Protein AF-A0A1F8GG40-F1 (afdb_monomer_lite)

Organism: NCBI:txid1802695

Foldseek 3Di:
DDDDPPPPDDDDPPDPPPPPQPVPDLVSVLVVLVVVLVVLVVCCVVCVVDDPPPCPVVNVVSVVSNVVSVVVD

Sequence (73 aa):
MTKNPFEISEDKPGKGHDHFYDKRKKEDRISGLRYAIEQVEDRIKNDPNRPPGVFEEQLESLRAQLEEAIKNR

Radius of gyration: 19.84 Å; chains: 1; bounding box: 55×32×39 Å

Secondary structure (DSSP, 8-state):
----TT----------------TT-HHHHHHHHHHHHHHHHHHHHH-TTSPTTTTHHHHHHHHHHHHHHHHT-

Structure (mmCIF, N/CA/C/O backbone):
data_AF-A0A1F8GG40-F1
#
_entry.id   AF-A0A1F8GG40-F1
#
loop_
_atom_site.group_PDB
_atom_site.id
_atom_site.type_symbol
_atom_site.label_atom_id
_atom_site.label_alt_id
_atom_site.label_comp_id
_atom_site.label_asym_id
_atom_site.label_entity_id
_atom_site.label_seq_id
_atom_site.pdbx_PDB_ins_code
_atom_site.Cartn_x
_atom_site.Cartn_y
_atom_site.Cartn_z
_atom_site.occupancy
_atom_site.B_iso_or_equiv
_atom_site.auth_seq_id
_atom_site.auth_comp_id
_atom_site.auth_asym_id
_atom_site.auth_atom_id
_atom_site.pdbx_PDB_model_num
ATOM 1 N N . MET A 1 1 ? -45.550 -24.586 -24.587 1.00 40.69 1 MET A N 1
ATOM 2 C CA . MET A 1 1 ? -45.196 -24.367 -23.168 1.00 40.69 1 MET A CA 1
ATOM 3 C C . MET A 1 1 ? -43.952 -23.491 -23.131 1.00 40.69 1 MET A C 1
ATOM 5 O O . MET A 1 1 ? -42.845 -23.994 -23.259 1.00 40.69 1 MET A O 1
ATOM 9 N N . THR A 1 2 ? -44.140 -22.175 -23.090 1.00 45.38 2 THR A N 1
ATOM 10 C CA . THR A 1 2 ? -43.074 -21.164 -23.048 1.00 45.38 2 THR A CA 1
ATOM 11 C C . THR A 1 2 ? -42.691 -20.923 -21.594 1.00 45.38 2 THR A C 1
ATOM 13 O O . THR A 1 2 ? -43.505 -20.420 -20.825 1.00 45.38 2 THR A O 1
ATOM 16 N N . LYS A 1 3 ? -41.483 -21.329 -21.195 1.00 53.22 3 LYS A N 1
ATOM 17 C CA . LYS A 1 3 ? -40.952 -21.018 -19.863 1.00 53.22 3 LYS A CA 1
ATOM 18 C C . LYS A 1 3 ? -40.477 -19.562 -19.857 1.00 53.22 3 LYS A C 1
ATOM 20 O O . LYS A 1 3 ? -39.713 -19.168 -20.735 1.00 53.22 3 LYS A O 1
ATOM 25 N N . ASN A 1 4 ? -40.976 -18.777 -18.905 1.00 52.69 4 ASN A N 1
ATOM 26 C CA . ASN A 1 4 ? -40.561 -17.396 -18.673 1.00 52.69 4 ASN A CA 1
ATOM 27 C C . ASN A 1 4 ? -39.092 -17.357 -18.209 1.00 52.69 4 ASN A C 1
ATOM 29 O O . ASN A 1 4 ? -38.724 -18.139 -17.337 1.00 52.69 4 ASN A O 1
ATOM 33 N N . PRO A 1 5 ? -38.262 -16.427 -18.709 1.00 54.94 5 PRO A N 1
ATOM 34 C CA . PRO A 1 5 ? -36.864 -16.293 -18.290 1.00 54.94 5 PRO A CA 1
ATOM 35 C C . PRO A 1 5 ? -36.674 -15.517 -16.970 1.00 54.94 5 PRO A C 1
ATOM 37 O O . PRO A 1 5 ? -35.543 -15.241 -16.591 1.00 54.94 5 PRO A O 1
ATOM 40 N N . PHE A 1 6 ? -37.757 -15.155 -16.271 1.00 49.62 6 PHE A N 1
ATOM 41 C CA . PHE A 1 6 ? -37.733 -14.351 -15.038 1.00 49.62 6 PHE A CA 1
ATOM 42 C C . PHE A 1 6 ? -38.088 -15.142 -13.772 1.00 49.62 6 PHE A C 1
ATOM 44 O O . PHE A 1 6 ? -38.440 -14.554 -12.752 1.00 49.62 6 PHE A O 1
ATOM 51 N N . GLU A 1 7 ? -37.995 -16.471 -13.807 1.00 44.84 7 GLU A N 1
ATOM 52 C CA . GLU A 1 7 ? -38.016 -17.264 -12.578 1.00 44.84 7 GLU A CA 1
ATOM 53 C C . GLU A 1 7 ? -36.656 -17.103 -11.886 1.00 44.84 7 GLU A C 1
ATOM 55 O O . GLU A 1 7 ? -35.699 -17.834 -12.136 1.00 44.84 7 GLU A O 1
ATOM 60 N N . ILE A 1 8 ? -36.546 -16.055 -11.071 1.00 50.44 8 ILE A N 1
ATOM 61 C CA . ILE A 1 8 ? -35.414 -15.853 -10.175 1.00 50.44 8 ILE A CA 1
ATOM 62 C C . ILE A 1 8 ? -35.564 -16.924 -9.097 1.00 50.44 8 ILE A C 1
ATOM 64 O O . ILE A 1 8 ? -36.396 -16.802 -8.202 1.00 50.44 8 ILE A O 1
ATOM 68 N N . SER A 1 9 ? -34.814 -18.013 -9.247 1.00 47.94 9 SER A N 1
ATOM 69 C CA . SER A 1 9 ? -34.712 -19.067 -8.246 1.00 47.94 9 SER A CA 1
ATOM 70 C C . SER A 1 9 ? -34.271 -18.471 -6.913 1.00 47.94 9 SER A C 1
ATOM 72 O O . SER A 1 9 ? -33.157 -17.957 -6.791 1.00 47.94 9 SER A O 1
ATOM 74 N N . GLU A 1 10 ? -35.148 -18.557 -5.917 1.00 52.88 10 GLU A N 1
ATOM 75 C CA . GLU A 1 10 ? -34.745 -18.469 -4.523 1.00 52.88 10 GLU A CA 1
ATOM 76 C C . GLU A 1 10 ? -33.760 -19.602 -4.198 1.00 52.88 10 GLU A C 1
ATOM 78 O O . GLU A 1 10 ? -33.872 -20.727 -4.687 1.00 52.88 10 GLU A O 1
ATOM 83 N N . ASP A 1 11 ? -32.823 -19.258 -3.320 1.00 47.94 11 ASP A N 1
ATOM 84 C CA . ASP A 1 11 ? -32.014 -20.159 -2.507 1.00 47.94 11 ASP A CA 1
ATOM 85 C C . ASP A 1 11 ? -30.814 -20.863 -3.163 1.00 47.94 11 ASP A C 1
ATOM 87 O O . ASP A 1 11 ? -30.877 -22.006 -3.616 1.00 47.94 11 ASP A O 1
ATOM 91 N N . LYS A 1 12 ? -29.656 -20.189 -3.075 1.00 44.78 12 LYS A N 1
ATOM 92 C CA . LYS A 1 12 ? -28.475 -20.755 -2.397 1.00 44.78 12 LYS A CA 1
ATOM 93 C C . LYS A 1 12 ? -27.733 -19.636 -1.654 1.00 44.78 12 LYS A C 1
ATOM 95 O O . LYS A 1 12 ? -27.279 -18.702 -2.318 1.00 44.78 12 LYS A O 1
ATOM 100 N N . PRO A 1 13 ? -27.470 -19.735 -0.337 1.00 44.25 13 PRO A N 1
ATOM 101 C CA . PRO A 1 13 ? -26.432 -18.944 0.321 1.00 44.25 13 PRO A CA 1
ATOM 102 C C . PRO A 1 13 ? -25.065 -19.524 -0.075 1.00 44.25 13 PRO A C 1
ATOM 104 O O . PRO A 1 13 ? -24.320 -20.098 0.721 1.00 44.25 13 PRO A O 1
ATOM 107 N N . GLY A 1 14 ? -24.759 -19.455 -1.368 1.00 38.94 14 GLY A N 1
ATOM 108 C CA . GLY A 1 14 ? -23.473 -19.831 -1.918 1.00 38.94 14 GLY A CA 1
ATOM 109 C C . GLY A 1 14 ? -22.488 -18.741 -1.557 1.00 38.94 14 GLY A C 1
ATOM 110 O O . GLY A 1 14 ? -22.464 -17.726 -2.231 1.00 38.94 14 GLY A O 1
ATOM 111 N N . LYS A 1 15 ? -21.755 -18.962 -0.462 1.00 40.88 15 LYS A N 1
ATOM 112 C CA . LYS A 1 15 ? -20.516 -18.311 -0.008 1.00 40.88 15 LYS A CA 1
ATOM 113 C C . LYS A 1 15 ? -19.882 -17.341 -1.015 1.00 40.88 15 LYS A C 1
ATOM 115 O O . LYS A 1 15 ? -18.802 -17.591 -1.543 1.00 40.88 15 LYS A O 1
ATOM 120 N N . GLY A 1 16 ? -20.529 -16.204 -1.223 1.00 41.41 16 GLY A N 1
ATOM 121 C CA . GLY A 1 16 ? -19.894 -15.022 -1.746 1.00 41.41 16 GLY A CA 1
ATOM 122 C C . GLY A 1 16 ? -19.077 -14.499 -0.590 1.00 41.41 16 GLY A C 1
ATOM 123 O O . GLY A 1 16 ? -19.594 -13.781 0.260 1.00 41.41 16 GLY A O 1
ATOM 124 N N . HIS A 1 17 ? -17.797 -14.856 -0.542 1.00 42.09 17 HIS A N 1
ATOM 125 C CA . HIS A 1 17 ? -16.807 -14.048 0.163 1.00 42.09 17 HIS 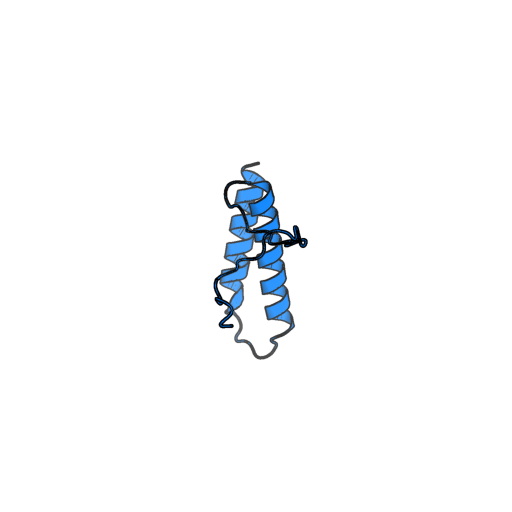A CA 1
ATOM 126 C C . HIS A 1 17 ? -16.596 -12.757 -0.647 1.00 42.09 17 HIS A C 1
ATOM 128 O O . HIS A 1 17 ? -15.483 -12.371 -0.976 1.00 42.09 17 HIS A O 1
ATOM 134 N N . ASP A 1 18 ? -17.700 -12.122 -1.029 1.00 48.88 18 ASP A N 1
ATOM 135 C CA . ASP A 1 18 ? -17.741 -10.775 -1.532 1.00 48.88 18 ASP A CA 1
ATOM 136 C C . ASP A 1 18 ? -17.537 -9.940 -0.272 1.00 48.88 18 ASP A C 1
ATOM 138 O O . ASP A 1 18 ? -18.473 -9.513 0.408 1.00 48.88 18 ASP A O 1
ATOM 142 N N . HIS A 1 19 ? -16.265 -9.804 0.113 1.00 51.41 19 HIS A N 1
ATOM 143 C CA . HIS A 1 19 ? -15.812 -8.702 0.947 1.00 51.41 19 HIS A CA 1
ATOM 144 C C . HIS A 1 19 ? -16.056 -7.431 0.135 1.00 51.41 19 HIS A C 1
ATOM 146 O O . HIS A 1 19 ? -15.136 -6.800 -0.378 1.00 51.41 19 HIS A O 1
ATOM 152 N N . PHE A 1 20 ? -17.327 -7.058 -0.017 1.00 50.56 20 PHE A N 1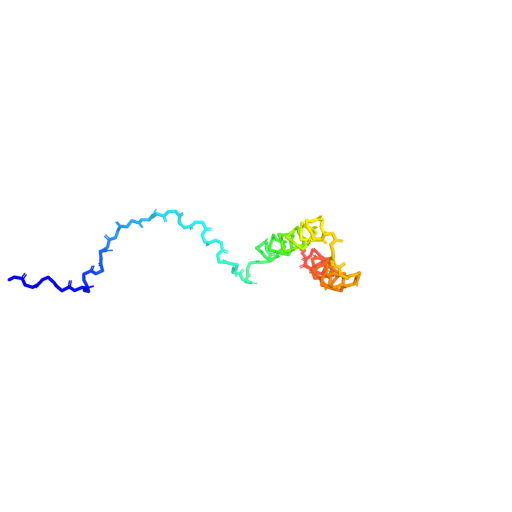
ATOM 153 C CA . PHE A 1 20 ? -17.686 -5.686 -0.286 1.00 50.56 20 PHE A CA 1
ATOM 154 C C . PHE A 1 20 ? -17.042 -4.903 0.848 1.00 50.56 20 PHE A C 1
ATOM 156 O O . PHE A 1 20 ? -17.458 -5.032 1.998 1.00 50.56 20 PHE A O 1
ATOM 163 N N . TYR A 1 21 ? -15.979 -4.161 0.537 1.00 51.47 21 TYR A N 1
ATOM 164 C CA . TYR A 1 21 ? -15.334 -3.266 1.484 1.00 51.47 21 TYR A CA 1
ATOM 165 C C . TYR A 1 21 ? -16.390 -2.294 2.013 1.00 51.47 21 TYR A C 1
ATOM 167 O O . TYR A 1 21 ? -16.670 -1.263 1.392 1.00 51.47 21 TYR A O 1
ATOM 175 N N . ASP A 1 22 ? -17.003 -2.614 3.154 1.00 52.56 22 ASP A N 1
ATOM 176 C CA . ASP A 1 22 ? -17.859 -1.676 3.853 1.00 52.56 22 ASP A CA 1
ATOM 177 C C . ASP A 1 22 ? -16.932 -0.642 4.483 1.00 52.56 22 ASP A C 1
ATOM 179 O O . ASP A 1 22 ? -16.375 -0.818 5.567 1.00 52.56 22 ASP A O 1
ATOM 183 N N . LYS A 1 23 ? -16.752 0.466 3.762 1.00 51.84 23 LYS A N 1
ATOM 184 C CA . LYS A 1 23 ? -15.907 1.607 4.140 1.00 51.84 23 LYS A CA 1
ATOM 185 C C . LYS A 1 23 ? -16.246 2.167 5.535 1.00 51.84 23 LYS A C 1
ATOM 187 O O . LYS A 1 23 ? -15.486 2.979 6.057 1.00 51.84 23 LYS A O 1
ATOM 192 N N . ARG A 1 24 ? -17.379 1.762 6.131 1.00 53.66 24 ARG A N 1
ATOM 193 C CA . ARG A 1 24 ? -17.847 2.162 7.466 1.00 53.66 24 ARG A CA 1
ATOM 194 C C . ARG A 1 24 ? -17.219 1.350 8.603 1.00 53.66 24 ARG A C 1
ATOM 196 O O . ARG A 1 24 ? -17.221 1.827 9.736 1.00 53.66 24 ARG A O 1
ATOM 203 N N . LYS A 1 25 ? -16.635 0.176 8.340 1.00 60.34 25 LYS A N 1
ATOM 204 C CA . LYS A 1 25 ? -15.864 -0.572 9.342 1.00 60.34 25 LYS A CA 1
ATOM 205 C C . LYS A 1 25 ? -14.381 -0.224 9.207 1.00 60.34 25 LYS A C 1
ATOM 207 O O . LYS A 1 25 ? -13.711 -0.609 8.255 1.00 60.34 25 LYS A O 1
ATOM 212 N N . LYS A 1 26 ? -13.842 0.524 10.177 1.00 57.44 26 LYS A N 1
ATOM 213 C CA . LYS A 1 26 ? -12.416 0.917 10.212 1.00 57.44 26 LYS A CA 1
ATOM 214 C C . LYS A 1 26 ? -11.459 -0.288 10.106 1.00 57.44 26 LYS A C 1
ATOM 216 O O . LYS A 1 26 ? -10.388 -0.157 9.520 1.00 57.44 26 LYS A O 1
ATOM 221 N N . GLU A 1 27 ? -11.852 -1.454 10.623 1.00 61.00 27 GLU A N 1
ATOM 222 C CA . GLU A 1 27 ? -11.074 -2.702 10.533 1.00 61.00 27 GLU A CA 1
ATOM 223 C C . GLU A 1 27 ? -11.054 -3.289 9.108 1.00 61.00 27 GLU A C 1
ATOM 225 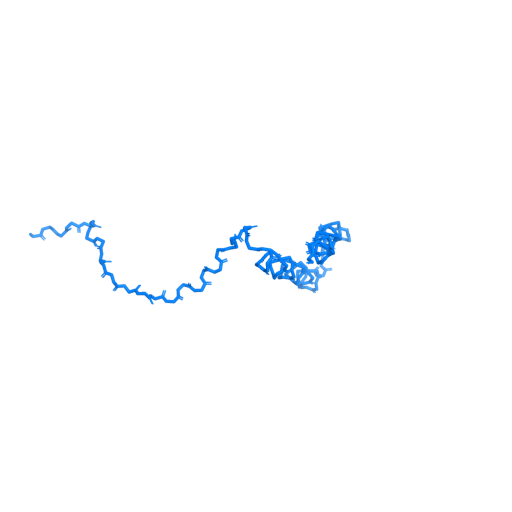O O . GLU A 1 27 ? -10.012 -3.772 8.658 1.00 61.00 27 GLU A O 1
ATOM 230 N N . ASP A 1 28 ? -12.143 -3.125 8.351 1.00 74.94 28 ASP A N 1
ATOM 231 C CA . ASP A 1 28 ? -12.195 -3.453 6.920 1.00 74.94 28 ASP A CA 1
ATOM 232 C C . ASP A 1 28 ? -11.389 -2.447 6.085 1.00 74.94 28 ASP A C 1
ATOM 234 O O . ASP A 1 28 ? -10.760 -2.819 5.094 1.00 74.94 28 ASP A O 1
ATOM 238 N N . ARG A 1 29 ? -11.309 -1.179 6.520 1.00 77.88 29 ARG A N 1
ATOM 239 C CA . ARG A 1 29 ? -10.473 -0.157 5.866 1.00 77.88 29 ARG A CA 1
ATOM 240 C C . ARG A 1 29 ? -8.976 -0.463 5.987 1.00 77.88 29 ARG A C 1
ATOM 242 O O . ARG A 1 29 ? -8.274 -0.387 4.985 1.00 77.88 29 ARG A O 1
ATOM 249 N N . ILE A 1 30 ? -8.481 -0.820 7.177 1.00 85.75 30 ILE A N 1
ATOM 250 C CA . ILE A 1 30 ? -7.063 -1.193 7.376 1.00 85.75 30 ILE A CA 1
ATOM 251 C C . ILE A 1 30 ? -6.715 -2.434 6.546 1.00 85.75 30 ILE A C 1
ATOM 253 O O . ILE A 1 30 ? -5.681 -2.458 5.877 1.00 85.75 30 ILE A O 1
ATOM 257 N N . SER A 1 31 ? -7.585 -3.446 6.557 1.00 84.75 31 SER A N 1
ATOM 258 C CA . SER A 1 31 ? -7.384 -4.683 5.793 1.00 84.75 31 SER A CA 1
ATOM 259 C C . SER A 1 31 ? -7.402 -4.429 4.282 1.00 84.75 31 SER A C 1
ATOM 261 O O . SER A 1 31 ? -6.548 -4.941 3.563 1.00 84.75 31 SER A O 1
ATOM 263 N N . GLY A 1 32 ? -8.301 -3.566 3.800 1.00 86.12 32 GLY A N 1
ATOM 264 C CA . GLY A 1 32 ? -8.347 -3.160 2.395 1.00 86.12 32 GLY A CA 1
ATOM 265 C C . GLY A 1 32 ? -7.140 -2.355 1.940 1.00 86.12 32 GLY A C 1
ATOM 266 O O . GLY A 1 32 ? -6.619 -2.601 0.857 1.00 86.12 32 GLY A O 1
ATOM 267 N N . LEU A 1 33 ? -6.643 -1.443 2.777 1.00 89.12 33 LEU A N 1
ATOM 268 C CA . LEU A 1 33 ? -5.426 -0.687 2.477 1.00 89.12 33 LEU A CA 1
ATOM 269 C C . LEU A 1 33 ? -4.195 -1.599 2.421 1.00 89.12 33 LEU A C 1
ATOM 271 O O . LEU A 1 33 ? -3.388 -1.467 1.506 1.00 89.12 33 LEU A O 1
ATOM 275 N N . ARG A 1 34 ? -4.079 -2.570 3.337 1.00 89.06 34 ARG A N 1
ATOM 276 C CA . ARG A 1 34 ? -3.014 -3.588 3.296 1.00 89.06 34 ARG A CA 1
ATOM 277 C C . ARG A 1 34 ? -3.068 -4.420 2.016 1.00 89.06 34 ARG A C 1
ATOM 279 O O . ARG A 1 34 ? -2.042 -4.577 1.364 1.00 89.06 34 ARG A O 1
ATOM 286 N N . TYR A 1 35 ? -4.255 -4.892 1.639 1.00 87.75 35 TYR A N 1
ATOM 287 C CA . TYR A 1 35 ? -4.440 -5.649 0.402 1.00 87.75 35 TYR A CA 1
ATOM 288 C C . TYR A 1 35 ? -4.091 -4.815 -0.838 1.00 87.75 35 TYR A C 1
ATOM 290 O O . TYR A 1 35 ? -3.372 -5.276 -1.719 1.00 87.75 35 TYR A O 1
ATOM 298 N N . ALA A 1 36 ? -4.529 -3.555 -0.894 1.00 87.44 36 ALA A N 1
ATOM 299 C CA . ALA A 1 36 ? -4.207 -2.663 -2.005 1.00 87.44 36 ALA A CA 1
ATOM 300 C C . ALA A 1 36 ? -2.693 -2.420 -2.141 1.00 87.44 36 ALA A C 1
ATOM 302 O O . ALA A 1 36 ? -2.179 -2.420 -3.257 1.00 87.44 36 ALA A O 1
ATOM 303 N N . ILE A 1 37 ? -1.979 -2.247 -1.022 1.00 92.00 37 ILE A N 1
ATOM 304 C CA . ILE A 1 37 ? -0.513 -2.127 -0.999 1.00 92.00 37 ILE A CA 1
ATOM 305 C C . ILE A 1 37 ? 0.134 -3.390 -1.572 1.00 92.00 37 ILE A C 1
ATOM 307 O O . ILE A 1 37 ? 0.964 -3.283 -2.470 1.00 92.00 37 ILE A O 1
ATOM 311 N N . GLU A 1 38 ? -0.278 -4.570 -1.106 1.00 90.12 38 GLU A N 1
ATOM 312 C CA . GLU A 1 38 ? 0.256 -5.854 -1.572 1.00 90.12 38 GLU A CA 1
ATOM 313 C C . GLU A 1 38 ? 0.045 -6.047 -3.080 1.00 90.12 38 GLU A C 1
ATOM 315 O O . GLU A 1 38 ? 0.985 -6.375 -3.798 1.00 90.12 38 GLU A O 1
ATOM 320 N N . GLN A 1 39 ? -1.153 -5.747 -3.587 1.00 89.31 39 GLN A N 1
ATOM 321 C CA . GLN A 1 39 ? -1.458 -5.832 -5.017 1.00 89.31 39 GLN A CA 1
ATOM 322 C C . GLN A 1 39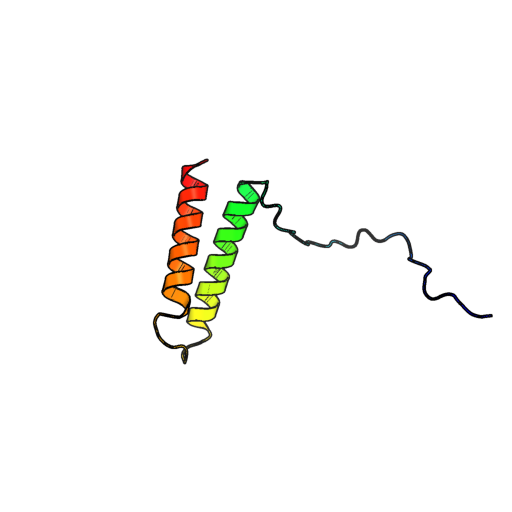 ? -0.608 -4.874 -5.860 1.00 89.31 39 GLN A C 1
ATOM 324 O O . GLN A 1 39 ? -0.215 -5.208 -6.979 1.00 89.31 39 GLN A O 1
ATOM 329 N N . VAL A 1 40 ? -0.343 -3.666 -5.353 1.00 88.19 40 VAL A N 1
ATOM 330 C CA . VAL A 1 40 ? 0.529 -2.712 -6.040 1.00 88.19 40 VAL A CA 1
ATOM 331 C C . VAL A 1 40 ? 1.960 -3.232 -6.040 1.00 88.19 40 VAL A C 1
ATOM 333 O O . VAL A 1 40 ? 2.552 -3.294 -7.112 1.00 88.19 40 VAL A O 1
ATOM 336 N N . GLU A 1 41 ? 2.492 -3.667 -4.895 1.00 89.69 41 GLU A N 1
ATOM 337 C CA . GLU A 1 41 ? 3.840 -4.241 -4.779 1.00 89.69 41 GLU A CA 1
ATOM 338 C C . GLU A 1 41 ? 4.040 -5.470 -5.668 1.00 89.69 41 GLU A C 1
ATOM 340 O O . GLU A 1 41 ? 5.090 -5.608 -6.298 1.00 89.69 41 GLU A O 1
ATOM 345 N N . ASP A 1 42 ? 3.035 -6.338 -5.757 1.00 89.88 42 A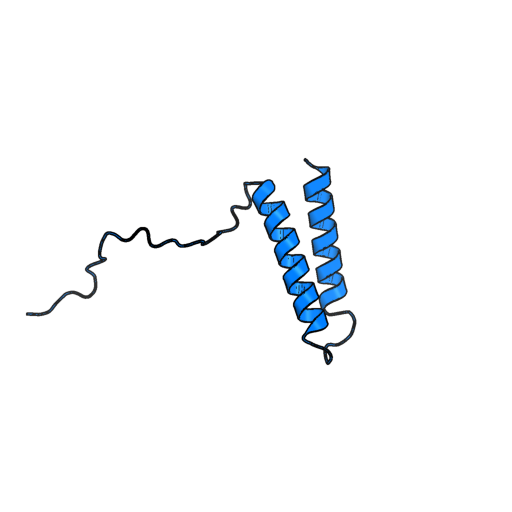SP A N 1
ATOM 346 C CA . ASP A 1 42 ? 3.045 -7.497 -6.643 1.00 89.88 42 ASP A CA 1
ATOM 347 C C . ASP A 1 42 ? 3.125 -7.069 -8.115 1.00 89.88 42 ASP A C 1
ATOM 349 O O . ASP A 1 42 ? 3.975 -7.554 -8.859 1.00 89.88 42 ASP A O 1
ATOM 353 N N . ARG A 1 43 ? 2.351 -6.055 -8.523 1.00 85.56 43 ARG A N 1
ATOM 354 C CA . ARG A 1 43 ? 2.457 -5.465 -9.868 1.00 85.56 43 ARG A CA 1
ATOM 355 C C . ARG A 1 43 ? 3.816 -4.826 -10.136 1.00 85.56 43 ARG A C 1
ATOM 357 O O . ARG A 1 43 ? 4.304 -4.931 -11.255 1.00 85.56 43 ARG A O 1
ATOM 364 N N . ILE A 1 44 ? 4.446 -4.188 -9.144 1.00 87.06 44 ILE A N 1
ATOM 365 C CA . ILE A 1 44 ? 5.812 -3.652 -9.295 1.00 87.06 44 ILE A CA 1
ATOM 366 C C . ILE A 1 44 ? 6.797 -4.785 -9.599 1.00 87.06 44 ILE A C 1
ATOM 368 O O . ILE A 1 44 ? 7.663 -4.630 -10.452 1.00 87.06 44 ILE A O 1
ATOM 372 N N . LYS A 1 45 ? 6.674 -5.913 -8.892 1.00 87.19 45 LYS A N 1
ATOM 373 C CA . LYS A 1 45 ? 7.579 -7.060 -9.036 1.00 87.19 45 LYS A CA 1
ATOM 374 C C . LYS A 1 45 ? 7.347 -7.827 -10.337 1.00 87.19 45 LYS A C 1
ATOM 376 O O . LYS A 1 45 ? 8.311 -8.281 -10.946 1.00 87.19 45 LYS A O 1
ATOM 381 N N . ASN A 1 46 ? 6.088 -7.970 -10.745 1.00 88.50 46 ASN A N 1
ATOM 382 C CA . ASN A 1 46 ? 5.690 -8.759 -11.910 1.00 88.50 46 ASN A CA 1
ATOM 383 C C . ASN A 1 46 ? 5.724 -7.977 -13.234 1.00 88.50 46 ASN A C 1
ATOM 385 O O . ASN A 1 46 ? 5.637 -8.597 -14.292 1.00 88.50 46 ASN A O 1
ATOM 389 N N . ASP A 1 47 ? 5.892 -6.651 -13.202 1.00 84.44 47 ASP A N 1
ATOM 390 C CA . ASP A 1 47 ? 6.062 -5.820 -14.398 1.00 84.44 47 ASP A CA 1
ATOM 391 C C . ASP A 1 47 ? 7.453 -5.151 -14.424 1.00 84.44 47 ASP A C 1
ATOM 393 O O . ASP A 1 47 ? 7.609 -3.997 -14.023 1.00 84.44 47 ASP A O 1
ATOM 397 N N . PRO A 1 48 ? 8.503 -5.866 -14.874 1.00 78.44 48 PRO A N 1
ATOM 398 C CA . PRO A 1 48 ? 9.874 -5.349 -14.887 1.00 78.44 48 PRO A CA 1
ATOM 399 C C . PRO A 1 48 ? 10.141 -4.316 -15.995 1.00 78.44 48 PRO A C 1
ATOM 401 O O . PRO A 1 48 ? 11.168 -3.644 -15.957 1.00 78.44 48 PRO A O 1
ATOM 404 N N . ASN A 1 49 ? 9.249 -4.190 -16.985 1.00 85.62 49 ASN A N 1
ATOM 405 C CA . ASN A 1 49 ? 9.378 -3.221 -18.085 1.00 85.62 49 ASN A CA 1
ATOM 406 C C . ASN A 1 49 ? 8.671 -1.893 -17.789 1.00 85.62 49 ASN A C 1
ATOM 408 O O . ASN A 1 49 ? 8.735 -0.955 -18.589 1.00 85.62 49 ASN A O 1
ATOM 412 N N . ARG A 1 50 ? 7.984 -1.807 -16.651 1.00 82.50 50 ARG A N 1
ATOM 413 C CA . ARG A 1 50 ? 7.326 -0.599 -16.186 1.00 82.50 50 ARG A CA 1
ATOM 414 C C . ARG A 1 50 ? 8.328 0.566 -16.063 1.00 82.50 50 ARG A C 1
ATOM 416 O O . ARG A 1 50 ? 9.420 0.394 -15.520 1.00 82.50 50 ARG A O 1
ATOM 423 N N . PRO A 1 51 ? 7.912 1.795 -16.416 1.00 82.81 51 PRO A N 1
ATOM 424 C CA . PRO A 1 51 ? 8.669 2.989 -16.078 1.00 82.81 51 PRO A CA 1
ATOM 425 C C . PRO A 1 51 ? 8.771 3.192 -14.550 1.00 82.81 51 PRO A C 1
ATOM 427 O O . PRO A 1 51 ? 7.767 3.033 -13.832 1.00 82.81 51 PRO A O 1
ATOM 430 N N . PRO A 1 52 ? 9.948 3.587 -14.032 1.00 77.62 52 PRO A N 1
ATOM 431 C CA . PRO A 1 52 ? 10.096 3.949 -12.623 1.00 77.62 52 PRO A CA 1
ATOM 432 C C . PRO A 1 52 ? 9.103 5.065 -12.259 1.00 77.62 52 PRO A C 1
ATOM 434 O O . PRO A 1 52 ? 8.732 5.875 -13.109 1.00 77.62 52 PRO A O 1
ATOM 437 N N . GLY A 1 53 ? 8.601 5.074 -11.024 1.00 80.81 53 GLY A N 1
ATOM 438 C CA . GLY A 1 53 ? 7.640 6.092 -10.576 1.00 80.81 53 GLY A CA 1
ATOM 439 C C . GLY A 1 53 ? 6.151 5.782 -10.794 1.00 80.81 53 GLY A C 1
ATOM 440 O O . GLY A 1 53 ? 5.336 6.231 -9.998 1.00 80.81 53 GLY A O 1
ATOM 441 N N . VAL A 1 54 ? 5.765 4.946 -11.774 1.00 82.38 54 VAL A N 1
ATOM 442 C CA . VAL A 1 54 ? 4.332 4.751 -12.143 1.00 82.38 54 VAL A CA 1
ATOM 443 C C . VAL A 1 54 ? 3.427 4.292 -10.988 1.00 82.38 54 VAL A C 1
ATOM 445 O O . VAL A 1 54 ? 2.280 4.717 -10.904 1.00 82.38 54 VAL A O 1
ATOM 448 N N . PHE A 1 55 ? 3.929 3.452 -10.082 1.00 85.25 55 PHE A N 1
ATOM 449 C CA . PHE A 1 55 ? 3.194 3.001 -8.896 1.00 85.25 55 PHE A CA 1
ATOM 450 C C . PHE A 1 55 ? 3.817 3.475 -7.579 1.00 85.25 55 PHE A C 1
ATOM 452 O O . PHE A 1 55 ? 3.317 3.113 -6.521 1.00 85.25 55 PHE A O 1
ATOM 459 N N . GLU A 1 56 ? 4.902 4.253 -7.612 1.00 86.31 56 GLU A N 1
ATOM 460 C CA . GLU A 1 56 ? 5.569 4.717 -6.385 1.00 86.31 56 GLU A CA 1
ATOM 461 C C . GLU A 1 56 ? 4.707 5.742 -5.648 1.00 86.31 56 GLU A C 1
ATOM 463 O O . GLU A 1 56 ? 4.454 5.564 -4.460 1.00 86.31 56 GLU A O 1
ATOM 468 N N . GLU A 1 57 ? 4.155 6.727 -6.362 1.00 87.38 57 GLU A N 1
ATOM 469 C CA . GLU A 1 57 ? 3.227 7.710 -5.782 1.00 87.38 57 GLU A CA 1
ATOM 470 C C . GLU A 1 57 ? 1.955 7.031 -5.245 1.00 87.38 57 GLU A C 1
ATOM 472 O O . GLU A 1 57 ? 1.484 7.320 -4.143 1.00 87.38 57 GLU A O 1
ATOM 477 N N . GLN A 1 58 ? 1.427 6.051 -5.987 1.00 88.00 58 GLN A N 1
ATOM 478 C CA . GLN A 1 58 ? 0.264 5.277 -5.556 1.00 88.00 58 GLN A CA 1
ATOM 479 C C . GLN A 1 58 ? 0.565 4.452 -4.294 1.00 88.00 58 GLN A C 1
ATOM 481 O O . GLN A 1 58 ? -0.258 4.403 -3.377 1.00 88.00 58 GLN A O 1
ATOM 486 N N . LEU A 1 59 ? 1.730 3.803 -4.233 1.00 90.88 59 LEU A N 1
ATOM 487 C CA . LEU A 1 59 ? 2.156 3.010 -3.082 1.00 90.88 59 LEU A CA 1
ATOM 488 C C . LEU A 1 59 ? 2.375 3.893 -1.847 1.00 90.88 59 LEU A C 1
ATOM 490 O O . LEU A 1 59 ? 1.946 3.525 -0.753 1.00 90.88 59 LEU A O 1
ATOM 494 N N . GLU A 1 60 ? 2.997 5.059 -2.020 1.00 92.25 60 GLU A N 1
ATOM 495 C CA . GLU A 1 60 ? 3.205 6.039 -0.953 1.00 92.25 60 GLU A CA 1
ATOM 496 C C . GLU A 1 60 ? 1.869 6.558 -0.409 1.00 92.25 60 GLU A C 1
ATOM 498 O O . GLU A 1 60 ? 1.638 6.521 0.801 1.00 92.25 60 GLU A O 1
ATOM 503 N N . SER A 1 61 ? 0.936 6.925 -1.294 1.00 91.62 61 SER A N 1
ATOM 504 C CA . SER A 1 61 ? -0.409 7.360 -0.905 1.00 91.62 61 SER A CA 1
ATOM 505 C C . SER A 1 61 ? -1.167 6.288 -0.114 1.00 91.62 61 SER A C 1
ATOM 507 O O . SER A 1 61 ? -1.795 6.586 0.906 1.00 91.62 61 SER A O 1
ATOM 509 N N . LEU A 1 62 ? -1.100 5.021 -0.539 1.00 91.62 62 LEU A N 1
ATOM 510 C CA . LEU A 1 62 ? -1.754 3.917 0.169 1.00 91.62 62 LEU A CA 1
ATOM 511 C C . LEU A 1 62 ? -1.127 3.662 1.546 1.00 91.62 62 LEU A C 1
ATOM 513 O O . LEU A 1 62 ? -1.851 3.404 2.511 1.00 91.62 62 LEU A O 1
ATOM 517 N N . ARG A 1 63 ? 0.203 3.767 1.658 1.00 93.06 63 ARG A N 1
ATOM 518 C CA . ARG A 1 63 ? 0.926 3.643 2.933 1.00 93.06 63 ARG A CA 1
ATOM 519 C C . ARG A 1 63 ? 0.576 4.778 3.894 1.00 93.06 63 ARG A C 1
ATOM 521 O O . ARG A 1 63 ? 0.294 4.494 5.056 1.00 93.06 63 ARG A O 1
ATOM 528 N N . ALA A 1 64 ? 0.503 6.018 3.411 1.00 93.38 64 ALA A N 1
ATOM 529 C CA . ALA A 1 64 ? 0.079 7.166 4.211 1.00 93.38 64 ALA A CA 1
ATOM 530 C C . ALA A 1 64 ? -1.353 6.984 4.743 1.00 93.38 64 ALA A C 1
ATOM 532 O O . ALA A 1 64 ? -1.598 7.113 5.941 1.00 93.38 64 ALA A O 1
ATOM 533 N N . GLN A 1 65 ? -2.289 6.566 3.883 1.00 89.38 65 GLN A N 1
ATOM 534 C CA . GLN A 1 65 ? -3.667 6.281 4.296 1.00 89.38 65 GLN A CA 1
ATOM 535 C C . GL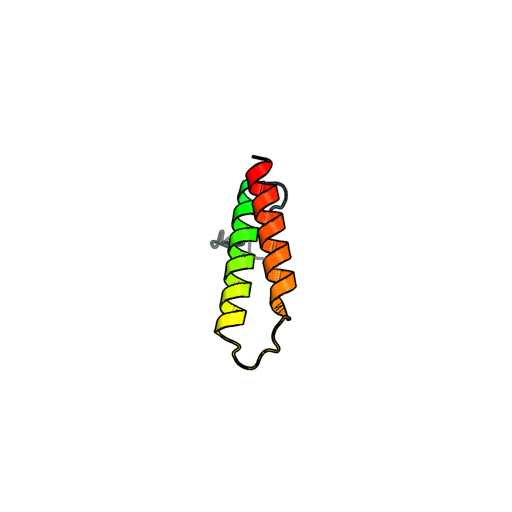N A 1 65 ? -3.758 5.141 5.321 1.00 89.38 65 GLN A C 1
ATOM 537 O O . GLN A 1 65 ? -4.614 5.180 6.209 1.00 89.38 65 GLN A O 1
ATOM 542 N N . LEU A 1 66 ? -2.906 4.116 5.202 1.00 90.75 66 LEU A N 1
ATOM 543 C CA . LEU A 1 66 ? -2.835 3.020 6.170 1.00 90.75 66 LEU A CA 1
ATOM 544 C C . LEU A 1 66 ? -2.315 3.513 7.522 1.00 90.75 66 LEU A C 1
ATOM 546 O O . LEU A 1 66 ? -2.891 3.164 8.552 1.00 90.75 66 LEU A O 1
ATOM 550 N N . GLU A 1 67 ? -1.266 4.334 7.525 1.00 91.69 67 GLU A N 1
ATOM 551 C CA . GLU A 1 67 ? -0.717 4.931 8.742 1.00 91.69 67 GLU A CA 1
ATOM 552 C C . GLU A 1 67 ? -1.760 5.804 9.449 1.00 91.69 67 GLU A C 1
ATOM 554 O O . GLU A 1 67 ? -2.004 5.628 10.644 1.00 91.69 67 GLU A O 1
ATOM 559 N N . GLU A 1 68 ? -2.462 6.669 8.713 1.00 89.88 68 GLU A N 1
ATOM 560 C CA . GLU A 1 68 ? -3.555 7.474 9.262 1.00 89.88 68 GLU A CA 1
ATOM 561 C C . GLU A 1 68 ? -4.701 6.614 9.809 1.00 89.88 68 GLU A C 1
ATOM 563 O O . GLU A 1 68 ? -5.289 6.938 10.845 1.00 89.88 68 GLU A O 1
ATOM 568 N N . ALA A 1 69 ? -5.035 5.510 9.134 1.00 86.06 69 ALA A N 1
ATOM 569 C CA . ALA A 1 69 ? -6.075 4.593 9.588 1.00 86.06 69 ALA A CA 1
ATOM 570 C C . ALA A 1 69 ? -5.681 3.858 10.880 1.00 86.06 69 ALA A C 1
ATOM 572 O O . ALA A 1 69 ? -6.547 3.618 11.721 1.00 86.06 69 ALA A O 1
ATOM 573 N N . ILE A 1 70 ? -4.396 3.531 11.055 1.00 86.12 70 ILE A N 1
ATOM 574 C CA . ILE A 1 70 ? -3.862 2.901 12.271 1.00 86.12 70 ILE A CA 1
ATOM 575 C C . ILE A 1 70 ? -3.746 3.918 13.413 1.00 86.12 70 ILE A C 1
ATOM 577 O O . ILE A 1 70 ? -4.097 3.593 14.542 1.00 86.12 70 ILE A O 1
ATOM 581 N N . LYS A 1 71 ? -3.290 5.145 13.136 1.00 86.00 71 LYS A N 1
ATOM 582 C CA . LYS A 1 71 ? -3.095 6.206 14.140 1.00 86.00 71 LYS A CA 1
ATOM 583 C C . LYS A 1 71 ? -4.410 6.726 14.734 1.00 86.00 71 LYS A C 1
ATOM 585 O O . LYS A 1 71 ? -4.425 7.181 15.870 1.00 86.00 71 LYS A O 1
ATOM 590 N N . ASN A 1 72 ? -5.506 6.656 13.976 1.00 71.62 72 ASN A N 1
ATOM 591 C CA . ASN A 1 72 ? -6.857 7.041 14.410 1.00 71.62 72 ASN A CA 1
ATOM 592 C C . ASN A 1 72 ? -7.670 5.871 15.023 1.00 71.62 72 ASN A C 1
ATOM 594 O O . ASN A 1 72 ? -8.915 5.888 14.971 1.00 71.62 72 ASN A O 1
ATOM 598 N N . ARG A 1 73 ? -6.980 4.841 15.530 1.00 60.47 73 ARG A N 1
ATOM 599 C CA . ARG A 1 73 ? -7.533 3.683 16.247 1.00 60.47 73 ARG A CA 1
ATOM 600 C C . ARG A 1 73 ? -7.294 3.835 17.744 1.00 60.47 73 ARG A C 1
ATOM 602 O O . ARG A 1 73 ? -8.240 3.499 18.485 1.00 60.47 73 ARG A O 1
#

pLDDT: mean 72.45, std 18.68, range [38.94, 93.38]